Protein AF-A0A2E0R3R7-F1 (afdb_monomer_lite)

pLDDT: mean 83.74, std 18.18, range [41.03, 98.75]

Foldseek 3Di:
DDCPDDPPQADDDQWDQDPPPRAIWGWDDDADPVHDDFQDWTWTAGPPPRDIDIDTRHDPVRVPCPVPVVVVVVVVVVVVVVVVVVD

Sequence (87 aa):
MLDYARFSSMEVPETIVCVDCGQPARLLSFPPEEGWEVGDIVAYRCSGCNDRWDLVVAGEDENQATDSVSAEARAILEQRVRDQREA

Secondary structure (DSSP, 8-state):
-------------SEEE-TTT-SEEEE-SPPPTT---TT-EEEEEETTT--EEEEE---GGGGS-TT-HHHHHHHHHHHHHHHHHH-

Structure (mmCIF, N/CA/C/O backbone):
data_AF-A0A2E0R3R7-F1
#
_entry.id   AF-A0A2E0R3R7-F1
#
loop_
_atom_site.group_PDB
_atom_site.id
_atom_site.type_symbol
_atom_site.label_atom_id
_atom_site.label_alt_id
_atom_site.label_comp_id
_atom_site.label_asym_id
_atom_site.label_entity_id
_atom_site.label_seq_id
_atom_site.pdbx_PDB_ins_code
_atom_site.Cartn_x
_atom_site.Cartn_y
_atom_site.Cartn_z
_atom_site.occupancy
_atom_site.B_iso_or_equiv
_atom_site.auth_seq_id
_atom_site.auth_comp_id
_atom_site.auth_asym_id
_atom_site.auth_atom_id
_atom_site.pdbx_PDB_model_num
ATOM 1 N N . MET A 1 1 ? -15.809 -11.028 -31.019 1.00 41.03 1 MET A N 1
ATOM 2 C CA . MET A 1 1 ? -15.125 -9.732 -31.168 1.00 41.03 1 MET A CA 1
ATOM 3 C C . MET A 1 1 ? -14.536 -9.458 -29.803 1.00 41.03 1 MET A C 1
ATOM 5 O O . MET A 1 1 ? -15.287 -9.115 -28.910 1.00 41.03 1 MET A O 1
ATOM 9 N N . LEU A 1 2 ? -13.285 -9.872 -29.591 1.00 42.66 2 LEU A N 1
ATOM 10 C CA . LEU A 1 2 ? -12.624 -9.768 -28.290 1.00 42.66 2 LEU A CA 1
ATOM 11 C C . LEU A 1 2 ? -12.362 -8.284 -28.032 1.00 42.66 2 LEU A C 1
ATOM 13 O O . LEU A 1 2 ? -11.653 -7.662 -28.824 1.00 42.66 2 LEU A O 1
ATOM 17 N N . ASP A 1 3 ? -12.966 -7.738 -26.978 1.00 47.25 3 ASP A N 1
ATOM 18 C CA . ASP A 1 3 ? -12.722 -6.387 -26.472 1.00 47.25 3 ASP A CA 1
ATOM 19 C C . ASP A 1 3 ? -11.285 -6.295 -25.937 1.00 47.25 3 ASP A C 1
ATOM 21 O O . ASP A 1 3 ? -11.017 -6.347 -24.743 1.00 47.25 3 ASP A O 1
ATOM 25 N N . TYR A 1 4 ? -10.327 -6.212 -26.858 1.00 52.84 4 TYR A N 1
ATOM 26 C CA . TYR A 1 4 ? -8.908 -6.003 -26.586 1.00 52.84 4 TYR A CA 1
ATOM 27 C C . TYR A 1 4 ? -8.635 -4.499 -26.493 1.00 52.84 4 TYR A C 1
ATOM 29 O O . TYR A 1 4 ? -7.885 -3.925 -27.281 1.00 52.84 4 TYR A O 1
ATOM 37 N N . ALA A 1 5 ? -9.324 -3.821 -25.580 1.00 45.78 5 ALA A N 1
ATOM 38 C CA . ALA A 1 5 ? -9.196 -2.384 -25.414 1.00 45.78 5 ALA A CA 1
ATOM 39 C C . ALA A 1 5 ? -9.143 -2.028 -23.933 1.00 45.78 5 ALA A C 1
ATOM 41 O O . ALA A 1 5 ? -10.155 -1.669 -23.340 1.00 45.78 5 AL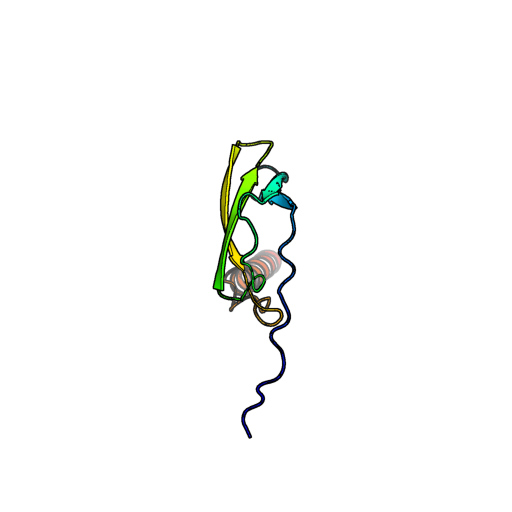A A O 1
ATOM 42 N N . ARG A 1 6 ? -7.919 -2.082 -23.386 1.00 46.50 6 ARG A N 1
ATOM 43 C CA . ARG A 1 6 ? -7.201 -0.948 -22.769 1.00 46.50 6 ARG A CA 1
ATOM 44 C C . ARG A 1 6 ? -6.351 -1.458 -21.599 1.00 46.50 6 ARG A C 1
ATOM 46 O O . ARG A 1 6 ? -6.843 -1.587 -20.488 1.00 46.50 6 ARG A O 1
ATOM 53 N N . PHE A 1 7 ? -5.062 -1.705 -21.845 1.00 43.50 7 PHE A N 1
ATOM 54 C CA . PHE A 1 7 ? -4.068 -1.721 -20.768 1.00 43.50 7 PHE A CA 1
ATOM 55 C C . PHE A 1 7 ? -3.949 -0.282 -20.252 1.00 43.50 7 PHE A C 1
ATOM 57 O O . PHE A 1 7 ? -3.169 0.520 -20.766 1.00 43.50 7 PHE A O 1
ATOM 64 N N . SER A 1 8 ? -4.826 0.100 -19.323 1.00 52.00 8 SER A N 1
ATOM 65 C CA . SER A 1 8 ? -4.603 1.288 -18.506 1.00 52.00 8 SER A CA 1
ATOM 66 C C . SER A 1 8 ? -3.486 0.924 -17.539 1.00 52.00 8 SER A C 1
ATOM 68 O O . SER A 1 8 ? -3.713 0.144 -16.621 1.00 52.00 8 SER A O 1
ATOM 70 N N . SER A 1 9 ? -2.285 1.456 -17.777 1.00 58.88 9 SER A N 1
ATOM 71 C CA . SER A 1 9 ? -1.219 1.501 -16.770 1.00 58.88 9 SER A CA 1
ATOM 72 C C . SER A 1 9 ? -1.826 1.906 -15.427 1.00 58.88 9 SER A C 1
ATOM 74 O O . SER A 1 9 ? -2.505 2.936 -15.346 1.00 58.88 9 SER A O 1
ATOM 76 N N . MET A 1 10 ? -1.652 1.061 -14.413 1.00 73.12 10 MET A N 1
ATOM 77 C CA . MET A 1 10 ? -2.244 1.294 -13.106 1.00 73.12 10 MET A CA 1
ATOM 78 C C . MET A 1 10 ? -1.401 2.291 -12.309 1.00 73.12 10 MET A C 1
ATOM 80 O O . MET A 1 10 ? -0.177 2.173 -12.229 1.00 73.12 10 MET A O 1
ATOM 84 N N . GLU A 1 11 ? -2.046 3.286 -11.699 1.00 83.56 11 GLU A N 1
ATOM 85 C CA . GLU A 1 11 ? -1.347 4.271 -10.873 1.00 83.56 11 GLU A CA 1
ATOM 86 C C . GLU A 1 11 ? -1.142 3.711 -9.458 1.00 83.56 11 GLU A C 1
ATOM 88 O O . GLU A 1 11 ? -2.009 3.804 -8.589 1.00 83.56 11 GLU A O 1
ATOM 93 N N . VAL A 1 12 ? 0.018 3.090 -9.229 1.00 92.19 12 VAL A N 1
ATOM 94 C CA . VAL A 1 12 ? 0.444 2.673 -7.888 1.00 92.19 12 VAL A CA 1
ATOM 95 C C . VAL A 1 12 ? 0.950 3.902 -7.123 1.00 92.19 12 VAL A C 1
ATOM 97 O O . VAL A 1 12 ? 1.883 4.563 -7.589 1.00 92.19 12 VAL A O 1
ATOM 100 N N . PRO A 1 13 ? 0.390 4.222 -5.942 1.00 94.38 13 PRO A N 1
ATOM 101 C CA . PRO A 1 13 ? 0.771 5.420 -5.205 1.00 94.38 13 PRO A CA 1
ATOM 102 C C . PRO A 1 13 ? 2.188 5.307 -4.628 1.00 94.38 13 PRO A C 1
ATOM 104 O O . PRO A 1 13 ? 2.573 4.295 -4.061 1.00 94.38 13 PRO A O 1
ATOM 107 N N . GLU A 1 14 ? 2.969 6.386 -4.657 1.00 96.44 14 GLU A N 1
ATOM 108 C CA . GLU A 1 14 ? 4.312 6.377 -4.050 1.00 96.44 14 GLU A CA 1
ATOM 109 C C . GLU A 1 14 ? 4.284 6.269 -2.514 1.00 96.44 14 GLU A C 1
ATOM 111 O O . GLU A 1 14 ? 5.285 5.928 -1.877 1.00 96.44 14 GLU A O 1
ATOM 116 N N . THR A 1 15 ? 3.157 6.624 -1.889 1.00 97.56 15 THR A N 1
ATOM 117 C CA . THR A 1 15 ? 2.986 6.643 -0.433 1.00 97.56 15 THR A CA 1
ATOM 118 C C . THR A 1 15 ? 1.600 6.153 -0.034 1.00 97.56 15 THR A C 1
ATOM 120 O O . THR A 1 15 ? 0.594 6.610 -0.571 1.00 97.56 15 THR A O 1
ATOM 123 N N . ILE A 1 16 ? 1.558 5.285 0.976 1.00 96.94 16 ILE A N 1
ATOM 124 C CA . ILE A 1 16 ? 0.335 4.817 1.639 1.00 96.94 16 ILE A CA 1
ATOM 125 C C . ILE A 1 16 ? 0.384 5.122 3.141 1.00 96.94 16 ILE A C 1
ATOM 127 O O . ILE A 1 16 ? 1.431 5.472 3.693 1.00 96.94 16 ILE A O 1
ATOM 131 N N . VAL A 1 17 ? -0.749 4.958 3.821 1.00 98.06 17 VAL A N 1
ATOM 132 C CA . VAL A 1 17 ? -0.821 4.996 5.288 1.00 98.06 17 VAL A CA 1
ATOM 133 C C . VAL A 1 17 ? -0.554 3.595 5.833 1.00 98.06 17 VAL A C 1
ATOM 135 O O . VAL A 1 17 ? -1.189 2.634 5.408 1.00 98.06 17 VAL A O 1
ATOM 138 N N . CYS A 1 18 ? 0.378 3.466 6.777 1.00 97.81 18 CYS A N 1
ATOM 139 C CA . CYS A 1 18 ? 0.635 2.195 7.448 1.00 97.81 18 CYS A CA 1
ATOM 140 C C . CYS A 1 18 ? -0.571 1.781 8.304 1.00 97.81 18 CYS A C 1
ATOM 142 O O . CYS A 1 18 ? -0.995 2.548 9.169 1.00 97.81 18 CYS A O 1
ATOM 144 N N . VAL A 1 19 ? -1.079 0.562 8.107 1.00 96.38 19 VAL A N 1
ATOM 145 C CA . VAL A 1 19 ? -2.224 0.033 8.869 1.00 96.38 19 VAL A CA 1
ATOM 146 C C . VAL A 1 19 ? -1.906 -0.162 10.357 1.00 96.38 19 VAL A C 1
ATOM 148 O O . VAL A 1 19 ? -2.788 0.019 11.191 1.00 96.38 19 VAL A O 1
ATOM 151 N N . ASP A 1 20 ? -0.642 -0.430 10.700 1.00 97.31 20 ASP A N 1
ATOM 152 C CA . ASP A 1 20 ? -0.248 -0.720 12.085 1.00 97.31 20 ASP A CA 1
ATOM 153 C C . ASP A 1 20 ? 0.001 0.535 12.929 1.00 97.31 20 ASP A C 1
ATOM 155 O O . ASP A 1 20 ? -0.330 0.563 14.113 1.00 97.31 20 ASP A O 1
ATOM 159 N N . CYS A 1 21 ? 0.598 1.587 12.356 1.00 98.12 21 CYS A N 1
ATOM 160 C CA . CYS A 1 21 ? 1.022 2.765 13.131 1.00 98.12 21 CYS A CA 1
ATOM 161 C C . CYS A 1 21 ? 0.536 4.112 12.581 1.00 98.12 21 CYS A C 1
ATOM 163 O O . CYS A 1 21 ? 0.846 5.159 13.154 1.00 98.12 21 CYS A O 1
ATOM 165 N N . GLY A 1 22 ? -0.190 4.114 11.460 1.00 97.81 22 GLY A N 1
ATOM 166 C CA . GLY A 1 22 ? -0.744 5.318 10.835 1.00 97.81 22 GLY A CA 1
ATOM 167 C C . GLY A 1 22 ? 0.284 6.269 10.211 1.00 97.81 22 GLY A C 1
ATOM 168 O O . GLY A 1 22 ? -0.102 7.266 9.606 1.00 97.81 22 GLY A O 1
ATOM 169 N N . GLN A 1 23 ? 1.587 5.997 10.337 1.00 98.44 23 GLN A N 1
ATOM 170 C CA . GLN A 1 23 ? 2.635 6.799 9.704 1.00 98.44 23 GLN A CA 1
ATOM 171 C C . GLN A 1 23 ? 2.765 6.474 8.204 1.00 98.44 23 GLN A C 1
ATOM 173 O O . GLN A 1 23 ? 2.376 5.383 7.776 1.00 98.44 23 GLN A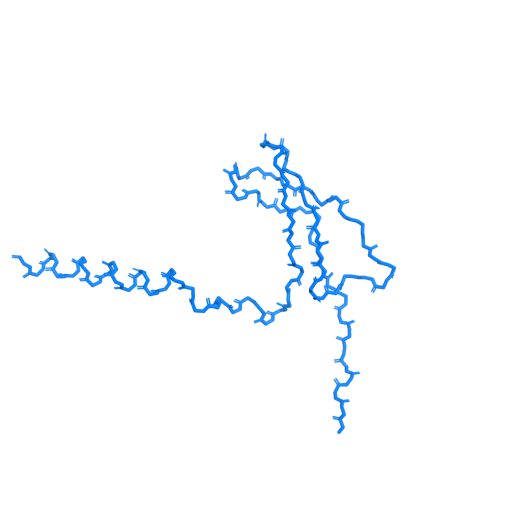 O 1
ATOM 178 N N . PRO A 1 24 ? 3.345 7.378 7.393 1.00 98.62 24 PRO A N 1
ATOM 179 C CA . PRO A 1 24 ? 3.547 7.132 5.968 1.00 98.62 24 PRO A CA 1
ATOM 180 C C . PRO A 1 24 ? 4.435 5.908 5.697 1.00 98.62 24 PRO A C 1
ATOM 182 O O . PRO A 1 24 ? 5.482 5.728 6.324 1.00 98.62 24 PRO A O 1
ATOM 185 N N . ALA A 1 25 ? 4.052 5.091 4.720 1.00 98.69 25 ALA A N 1
ATOM 186 C CA . ALA A 1 25 ? 4.894 4.051 4.144 1.00 98.69 25 ALA A CA 1
ATOM 187 C C . ALA A 1 25 ? 5.180 4.367 2.677 1.00 98.69 25 ALA A C 1
ATOM 189 O O . ALA A 1 25 ? 4.262 4.694 1.929 1.00 98.69 25 ALA A O 1
ATOM 190 N N . ARG A 1 26 ? 6.454 4.299 2.277 1.00 98.31 26 ARG A N 1
ATOM 191 C CA . ARG A 1 26 ? 6.893 4.650 0.918 1.00 98.31 26 ARG A CA 1
ATOM 192 C C . ARG A 1 26 ? 7.149 3.419 0.069 1.00 98.31 26 ARG A C 1
ATOM 194 O O . ARG A 1 26 ? 7.650 2.419 0.589 1.00 98.31 26 ARG A O 1
ATOM 201 N N . LEU A 1 27 ? 6.823 3.536 -1.214 1.00 98.25 27 LEU A N 1
ATOM 202 C CA . LEU A 1 27 ? 7.043 2.512 -2.225 1.00 98.25 27 LEU A CA 1
ATOM 203 C C . LEU A 1 27 ? 8.544 2.214 -2.366 1.00 98.25 27 LEU A C 1
ATOM 205 O O . LEU A 1 27 ? 9.376 3.120 -2.408 1.00 98.25 27 LEU A O 1
ATOM 209 N N . LEU A 1 28 ? 8.880 0.928 -2.407 1.00 98.00 28 LEU A N 1
ATOM 210 C CA . LEU A 1 28 ? 10.229 0.407 -2.627 1.00 98.00 28 LEU A CA 1
ATOM 211 C C . LEU A 1 28 ? 10.384 -0.254 -3.998 1.00 98.00 28 LEU A C 1
ATOM 213 O O . LEU A 1 28 ? 11.500 -0.319 -4.510 1.00 98.00 28 LEU A O 1
ATOM 217 N N . SER A 1 29 ? 9.296 -0.782 -4.564 1.00 96.69 29 SER A N 1
ATOM 218 C CA . SER A 1 29 ? 9.316 -1.408 -5.886 1.00 96.69 29 SER A CA 1
ATOM 219 C C . SER A 1 29 ? 9.433 -0.357 -6.988 1.00 96.69 29 SER A C 1
ATOM 221 O O . SER A 1 29 ? 8.835 0.714 -6.904 1.00 96.69 29 SER A O 1
ATOM 223 N N . PHE A 1 30 ? 10.177 -0.684 -8.042 1.00 94.38 30 PHE A N 1
ATOM 224 C CA . PHE A 1 30 ? 10.256 0.136 -9.249 1.00 94.38 30 PHE A CA 1
ATOM 225 C C . PHE A 1 30 ? 9.231 -0.342 -10.277 1.00 94.38 30 PHE A C 1
ATOM 227 O O . PHE A 1 30 ? 9.050 -1.556 -10.391 1.00 94.38 30 PHE A O 1
ATOM 234 N N . PRO A 1 31 ? 8.592 0.578 -11.023 1.00 91.50 31 PRO A N 1
ATOM 235 C CA . PRO A 1 31 ? 7.660 0.200 -12.076 1.00 91.50 31 PRO A CA 1
ATOM 236 C C . PRO A 1 31 ? 8.357 -0.637 -13.160 1.00 91.50 31 PRO A C 1
ATOM 238 O O . PRO A 1 31 ? 9.490 -0.309 -13.533 1.00 91.50 31 PRO A O 1
ATOM 241 N N . PRO A 1 32 ? 7.697 -1.689 -13.679 1.00 91.44 32 PRO A N 1
ATOM 242 C CA . PRO A 1 32 ? 8.120 -2.377 -14.892 1.00 91.44 32 PRO A CA 1
ATOM 243 C C . PRO A 1 32 ? 8.172 -1.415 -16.084 1.00 91.44 32 PRO A C 1
ATOM 245 O O . PRO A 1 32 ? 7.533 -0.361 -16.074 1.00 91.44 32 PRO A O 1
ATOM 248 N N . GLU A 1 33 ? 8.903 -1.786 -17.139 1.00 90.88 33 GLU A N 1
ATOM 249 C CA . GLU A 1 33 ? 9.030 -0.952 -18.349 1.00 90.88 33 GLU A CA 1
ATOM 250 C C . GLU A 1 33 ? 7.671 -0.655 -19.004 1.00 90.88 33 GLU A C 1
ATOM 252 O O . GLU A 1 33 ? 7.462 0.429 -19.548 1.00 90.88 33 GLU A O 1
ATOM 257 N N . GLU A 1 34 ? 6.741 -1.603 -18.913 1.00 89.12 34 GLU A N 1
ATOM 258 C CA . GLU A 1 34 ? 5.394 -1.536 -19.489 1.00 89.12 34 GLU A CA 1
ATOM 259 C C . GLU A 1 34 ? 4.371 -0.877 -18.539 1.00 89.12 34 GLU A C 1
ATOM 261 O O . GLU A 1 34 ? 3.231 -0.624 -18.929 1.00 89.12 34 GLU A O 1
ATOM 266 N N . GLY A 1 35 ? 4.794 -0.514 -17.323 1.00 91.00 35 GLY A N 1
ATOM 267 C CA . GLY A 1 35 ? 3.930 -0.026 -16.249 1.00 91.00 35 GLY A CA 1
ATOM 268 C C . GLY A 1 35 ? 3.449 -1.142 -15.321 1.00 91.00 35 GLY A C 1
ATOM 269 O O . GLY A 1 35 ? 3.880 -2.285 -15.429 1.00 91.00 35 GLY A O 1
ATOM 270 N N . TRP A 1 36 ? 2.591 -0.784 -14.366 1.00 92.25 36 TRP A N 1
ATOM 271 C CA . TRP A 1 36 ? 2.003 -1.735 -13.422 1.00 92.25 36 TRP A CA 1
ATOM 272 C C . TRP A 1 36 ? 0.773 -2.419 -14.006 1.00 92.25 36 TRP A C 1
ATOM 274 O O . TRP A 1 36 ? -0.075 -1.753 -14.612 1.00 92.25 36 TRP A O 1
ATOM 284 N N . GLU A 1 37 ? 0.638 -3.712 -13.726 1.00 92.06 37 GLU A N 1
ATOM 285 C CA . GLU A 1 37 ? -0.515 -4.530 -14.089 1.00 92.06 37 GLU A CA 1
ATOM 286 C C . GLU A 1 37 ? -1.255 -5.055 -12.849 1.00 92.06 37 GLU A C 1
ATOM 288 O O . GLU A 1 37 ? -0.698 -5.182 -11.757 1.00 92.06 37 GLU A O 1
ATOM 293 N N . VAL A 1 38 ? -2.542 -5.378 -13.009 1.00 90.38 38 VAL A N 1
ATOM 294 C CA . VAL A 1 38 ? -3.327 -6.021 -11.944 1.00 90.38 38 VAL A CA 1
ATOM 295 C C . VAL A 1 38 ? -2.728 -7.390 -11.624 1.00 90.38 38 VAL A C 1
ATOM 297 O O . VAL A 1 38 ? -2.473 -8.194 -12.519 1.00 90.38 38 VAL A O 1
ATOM 300 N N . GLY A 1 39 ? -2.537 -7.667 -10.337 1.00 89.94 39 GLY A N 1
ATOM 301 C CA . GLY A 1 39 ? -1.882 -8.876 -9.846 1.00 89.94 39 GLY A CA 1
ATOM 302 C C . GLY A 1 39 ? -0.397 -8.699 -9.525 1.00 89.94 39 GLY A C 1
ATOM 303 O O . GLY A 1 39 ? 0.151 -9.534 -8.801 1.00 89.94 39 GLY A O 1
ATOM 304 N N . ASP A 1 40 ? 0.244 -7.617 -9.984 1.00 94.00 40 ASP A N 1
ATOM 305 C CA . ASP A 1 40 ? 1.620 -7.299 -9.595 1.00 94.00 40 ASP A CA 1
ATOM 306 C C . ASP A 1 40 ? 1.738 -7.096 -8.083 1.00 94.00 40 ASP A C 1
ATOM 308 O O . ASP A 1 40 ? 0.802 -6.651 -7.417 1.00 94.00 40 ASP A O 1
ATOM 312 N N . ILE A 1 41 ? 2.915 -7.390 -7.526 1.00 95.75 41 ILE A N 1
ATOM 313 C CA . ILE A 1 41 ? 3.197 -7.193 -6.100 1.00 95.75 41 ILE A CA 1
ATOM 314 C C . ILE A 1 41 ? 4.147 -6.014 -5.919 1.00 95.75 41 ILE A C 1
ATOM 316 O O . ILE A 1 41 ? 5.271 -6.001 -6.427 1.00 95.75 41 ILE A O 1
ATOM 320 N N . VAL A 1 42 ? 3.718 -5.052 -5.108 1.00 97.19 42 VAL A N 1
ATOM 321 C CA . VAL A 1 42 ? 4.487 -3.858 -4.762 1.00 97.19 42 VAL A CA 1
ATOM 322 C C . VAL A 1 42 ? 4.826 -3.832 -3.277 1.00 97.19 42 VAL A C 1
ATOM 324 O O . VAL A 1 42 ? 3.994 -4.131 -2.421 1.00 97.19 42 VAL A O 1
ATOM 327 N N . ALA A 1 43 ? 6.067 -3.466 -2.962 1.00 98.25 43 ALA A N 1
ATOM 328 C CA . ALA A 1 43 ? 6.569 -3.425 -1.597 1.00 98.25 43 ALA A CA 1
ATOM 329 C C . ALA A 1 43 ? 6.610 -1.988 -1.071 1.00 98.25 43 ALA A C 1
ATOM 331 O O . ALA A 1 43 ? 7.141 -1.100 -1.734 1.00 98.25 43 ALA A O 1
ATOM 332 N N . TYR A 1 44 ? 6.143 -1.774 0.157 1.00 98.56 44 TYR A N 1
ATOM 333 C CA . TYR A 1 44 ? 6.240 -0.510 0.888 1.00 98.56 44 TYR A CA 1
ATOM 334 C C . TYR A 1 44 ? 6.992 -0.697 2.202 1.00 98.56 44 TYR A C 1
ATOM 336 O O . TYR A 1 44 ? 6.961 -1.771 2.804 1.00 98.56 44 TYR A O 1
ATOM 344 N N . ARG A 1 45 ? 7.628 0.371 2.694 1.00 98.50 45 ARG A N 1
ATOM 345 C CA . ARG A 1 45 ? 8.242 0.410 4.030 1.00 98.50 45 ARG A CA 1
ATOM 346 C C . ARG A 1 45 ? 7.788 1.624 4.821 1.00 98.50 45 ARG A C 1
ATOM 348 O O . ARG A 1 45 ? 7.875 2.755 4.341 1.00 98.50 45 ARG A O 1
ATOM 355 N N . CYS A 1 46 ? 7.321 1.379 6.042 1.00 98.75 46 CYS A N 1
ATOM 356 C CA . CYS A 1 46 ? 6.851 2.424 6.943 1.00 98.75 46 CYS A CA 1
ATOM 357 C C . CYS A 1 46 ? 8.010 3.234 7.541 1.00 98.75 46 CYS A C 1
ATOM 359 O O . CYS A 1 46 ? 9.004 2.664 7.987 1.00 98.75 46 CYS A O 1
ATOM 361 N N . SER A 1 47 ? 7.863 4.560 7.614 1.00 98.19 47 SER A N 1
ATOM 362 C CA . SER A 1 47 ? 8.822 5.441 8.296 1.00 98.19 47 SER A CA 1
ATOM 363 C C . SER A 1 47 ? 8.711 5.415 9.826 1.00 98.19 47 SER A C 1
ATOM 365 O O . SER A 1 47 ? 9.646 5.835 10.503 1.00 98.19 47 SER A O 1
ATOM 367 N N . GLY A 1 48 ? 7.578 4.954 10.367 1.00 98.25 48 GLY A N 1
ATOM 368 C CA . GLY A 1 48 ? 7.301 4.903 11.803 1.00 98.25 48 GLY A CA 1
ATOM 369 C C . GLY A 1 48 ? 7.724 3.588 12.453 1.00 98.25 48 GLY A C 1
ATOM 370 O O . GLY A 1 48 ? 8.612 3.576 13.300 1.00 98.25 48 GLY A O 1
ATOM 371 N N . CYS A 1 49 ? 7.091 2.477 12.062 1.00 98.25 49 CYS A N 1
ATOM 372 C CA . CYS A 1 49 ? 7.350 1.157 12.656 1.00 98.25 49 CYS A CA 1
ATOM 373 C C . CYS A 1 49 ? 8.445 0.351 11.942 1.00 98.25 49 CYS A C 1
ATOM 375 O O . CYS A 1 49 ? 8.896 -0.657 12.472 1.00 98.25 49 CYS A O 1
ATOM 377 N N . ASN A 1 50 ? 8.903 0.797 10.766 1.00 97.88 50 ASN A N 1
ATOM 378 C 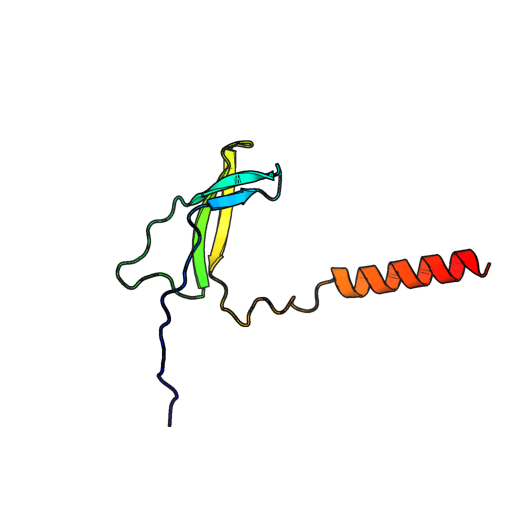CA . ASN A 1 50 ? 9.862 0.080 9.918 1.00 97.88 50 ASN A CA 1
ATOM 379 C C . ASN A 1 50 ? 9.383 -1.303 9.422 1.00 97.88 50 ASN A C 1
ATOM 381 O O . ASN A 1 50 ? 10.176 -2.072 8.870 1.00 97.88 50 ASN A O 1
ATOM 385 N N . ASP A 1 51 ? 8.090 -1.600 9.546 1.00 97.94 51 ASP A N 1
ATOM 386 C CA . ASP A 1 51 ? 7.495 -2.783 8.932 1.00 97.94 51 ASP A CA 1
ATOM 387 C C . ASP A 1 51 ? 7.396 -2.635 7.410 1.00 97.94 51 ASP A C 1
ATOM 389 O O . ASP A 1 51 ? 7.456 -1.530 6.845 1.00 97.94 51 ASP A O 1
ATOM 393 N N . ARG A 1 52 ? 7.284 -3.788 6.747 1.00 97.94 52 ARG A N 1
ATOM 394 C CA . ARG A 1 52 ? 7.167 -3.926 5.295 1.00 97.94 52 ARG A CA 1
ATOM 395 C C . ARG A 1 52 ? 5.789 -4.467 4.939 1.00 97.94 52 ARG A C 1
ATOM 397 O O . ARG A 1 52 ? 5.330 -5.419 5.560 1.00 97.94 52 ARG A O 1
ATOM 404 N N . TRP A 1 53 ? 5.213 -3.911 3.880 1.00 97.56 53 TRP A N 1
ATOM 405 C CA . TRP A 1 53 ? 3.946 -4.352 3.306 1.00 97.56 53 TRP A CA 1
ATOM 406 C C . TRP A 1 53 ? 4.156 -4.767 1.858 1.00 97.56 53 TRP A C 1
ATOM 408 O O . TRP A 1 53 ? 4.697 -3.984 1.083 1.00 97.56 53 TRP A O 1
ATOM 418 N N . ASP A 1 54 ? 3.727 -5.972 1.501 1.00 97.25 54 ASP A N 1
ATOM 419 C CA . ASP A 1 54 ? 3.678 -6.459 0.124 1.00 97.25 54 ASP A CA 1
ATOM 420 C C . ASP A 1 54 ? 2.206 -6.509 -0.292 1.00 97.25 54 ASP A C 1
ATOM 422 O O . ASP A 1 54 ? 1.419 -7.260 0.285 1.00 97.25 54 ASP A O 1
ATOM 426 N N . LEU A 1 55 ? 1.821 -5.647 -1.231 1.00 94.50 55 LEU A N 1
ATOM 427 C CA . LEU A 1 55 ? 0.435 -5.449 -1.646 1.00 94.50 55 LEU A CA 1
ATOM 428 C C . LEU A 1 55 ? 0.269 -5.841 -3.108 1.00 94.50 55 LEU A C 1
ATOM 430 O O . LEU A 1 55 ? 1.138 -5.554 -3.929 1.00 94.50 55 LEU A O 1
ATOM 434 N N . VAL A 1 56 ? -0.859 -6.473 -3.418 1.00 93.94 56 VAL A N 1
ATOM 435 C CA . VAL A 1 56 ? -1.246 -6.790 -4.794 1.00 93.94 56 VAL A CA 1
ATOM 436 C C . VAL A 1 56 ? -1.883 -5.551 -5.421 1.00 93.94 56 VAL A C 1
ATOM 438 O O . VAL A 1 56 ? -2.743 -4.919 -4.806 1.00 93.94 56 VAL A O 1
ATOM 441 N N . VAL A 1 57 ? -1.464 -5.204 -6.634 1.00 91.56 57 VAL A N 1
ATOM 442 C CA . VAL A 1 57 ? -2.102 -4.180 -7.462 1.00 91.56 57 VAL A CA 1
ATOM 443 C C . VAL A 1 57 ? -3.481 -4.710 -7.866 1.00 91.56 57 VAL A C 1
ATOM 445 O O . VAL A 1 57 ? -3.575 -5.677 -8.616 1.00 91.56 57 VAL A O 1
ATOM 448 N N . ALA A 1 58 ? -4.544 -4.128 -7.314 1.00 84.94 58 ALA A N 1
ATOM 449 C CA . ALA A 1 58 ? -5.926 -4.563 -7.527 1.00 84.94 58 ALA A CA 1
ATOM 450 C C . ALA A 1 58 ? -6.625 -3.663 -8.548 1.00 84.94 58 ALA A C 1
ATOM 452 O O . ALA A 1 58 ? -6.399 -2.460 -8.512 1.00 84.94 58 ALA A O 1
ATOM 453 N N . GLY A 1 59 ? -7.484 -4.214 -9.408 1.00 79.44 59 GLY A N 1
ATOM 454 C CA . GLY A 1 59 ? -8.220 -3.471 -10.441 1.00 79.44 59 GLY A CA 1
ATOM 455 C C . GLY A 1 59 ? -9.295 -2.511 -9.901 1.00 79.44 59 GLY A C 1
ATOM 456 O O . GLY A 1 59 ? -9.722 -2.612 -8.753 1.00 79.44 59 GLY A O 1
ATOM 457 N N . GLU A 1 60 ? -9.791 -1.594 -10.746 1.00 68.00 60 GLU A N 1
ATOM 458 C CA . GLU A 1 60 ? -10.810 -0.588 -10.367 1.00 68.00 60 GLU A CA 1
ATOM 459 C C . GLU A 1 60 ? -12.131 -1.212 -9.862 1.00 68.00 60 GLU A C 1
ATOM 461 O O . GLU A 1 60 ? -12.771 -0.662 -8.964 1.00 68.00 60 GLU A O 1
ATOM 466 N N . ASP A 1 61 ? -12.503 -2.393 -10.370 1.00 63.19 61 ASP A N 1
ATOM 467 C CA . ASP A 1 61 ? -13.698 -3.140 -9.949 1.00 63.19 61 ASP A CA 1
ATOM 468 C C . ASP A 1 61 ? -13.462 -4.051 -8.726 1.00 63.19 61 ASP A C 1
ATOM 470 O O . ASP A 1 61 ? -14.416 -4.553 -8.130 1.00 63.19 61 ASP A O 1
ATOM 474 N N . GLU A 1 62 ? -12.210 -4.252 -8.302 1.00 57.34 62 GLU A N 1
ATOM 475 C CA . GLU A 1 62 ? -11.856 -5.133 -7.177 1.00 57.34 62 GLU A CA 1
ATOM 476 C C . GLU A 1 62 ? -11.953 -4.439 -5.811 1.00 57.34 62 GLU A C 1
ATOM 478 O O . GLU A 1 62 ? -11.789 -5.077 -4.772 1.00 57.34 62 GLU A O 1
ATOM 483 N N . ASN A 1 63 ? -12.330 -3.155 -5.777 1.00 53.66 63 ASN A N 1
ATOM 484 C CA . ASN A 1 63 ? -12.797 -2.508 -4.546 1.00 53.66 63 ASN A CA 1
ATOM 485 C C . ASN A 1 63 ? -14.247 -2.896 -4.186 1.00 53.66 63 ASN A C 1
ATOM 487 O O . ASN A 1 63 ? -14.873 -2.309 -3.299 1.00 53.66 63 ASN A O 1
ATOM 491 N N . GLN A 1 64 ? -14.812 -3.896 -4.866 1.00 50.59 64 GLN A N 1
ATOM 492 C CA . GLN A 1 64 ? -15.919 -4.655 -4.312 1.00 50.59 64 GLN A CA 1
ATOM 493 C C . GLN A 1 64 ? -15.389 -5.373 -3.077 1.00 50.59 64 GLN A C 1
ATOM 495 O O . GLN A 1 64 ? -14.659 -6.354 -3.189 1.00 50.59 64 GLN A O 1
ATOM 500 N N . ALA A 1 65 ? -15.735 -4.853 -1.898 1.00 50.28 65 ALA A N 1
ATOM 501 C CA . ALA A 1 65 ? -15.553 -5.533 -0.627 1.00 50.28 65 ALA A CA 1
ATOM 502 C C . ALA A 1 65 ? -16.127 -6.951 -0.758 1.00 50.28 65 ALA A C 1
ATOM 504 O O . ALA A 1 65 ? -17.333 -7.144 -0.623 1.00 50.28 65 ALA A O 1
ATOM 505 N N . THR A 1 66 ? -15.273 -7.917 -1.113 1.00 49.38 66 THR A N 1
ATOM 506 C CA . THR A 1 66 ? -15.645 -9.324 -1.256 1.00 49.38 66 THR A CA 1
ATOM 507 C C . THR A 1 66 ? -16.291 -9.723 0.050 1.00 49.38 66 THR A C 1
ATOM 509 O O . THR A 1 66 ? -15.622 -9.620 1.071 1.00 49.38 66 THR A O 1
ATOM 512 N N . ASP A 1 67 ? -17.597 -10.014 0.004 1.00 53.41 67 ASP A N 1
ATOM 513 C CA . ASP A 1 67 ? -18.522 -10.258 1.122 1.00 53.41 67 ASP A CA 1
ATOM 514 C C . ASP A 1 67 ? -17.847 -10.195 2.497 1.00 53.41 67 ASP A C 1
ATOM 516 O O . ASP A 1 67 ? -17.520 -11.201 3.133 1.00 53.41 67 ASP A O 1
ATOM 520 N N . SER A 1 68 ? -17.451 -8.980 2.884 1.00 53.25 68 SER A N 1
ATOM 521 C CA . SER A 1 68 ? -16.463 -8.879 3.948 1.00 53.25 68 SER A CA 1
ATOM 522 C C . SER A 1 68 ? -17.176 -9.258 5.231 1.00 53.25 68 SER A C 1
ATOM 524 O O . SER A 1 68 ? -18.247 -8.723 5.522 1.00 53.25 68 SER A O 1
ATOM 526 N N . VAL A 1 69 ? -16.581 -10.159 6.014 1.00 61.25 69 VAL A N 1
ATOM 527 C CA . VAL A 1 69 ? -17.110 -10.623 7.312 1.00 61.25 69 VAL A CA 1
ATOM 528 C C . VAL A 1 69 ? -17.520 -9.453 8.216 1.00 61.25 69 VAL A C 1
ATOM 530 O O . VAL A 1 69 ? -18.331 -9.612 9.119 1.00 61.25 69 VAL A O 1
ATOM 533 N N . SER A 1 70 ? -16.985 -8.256 7.968 1.00 67.69 70 SER A N 1
ATOM 534 C CA . SER A 1 70 ? -17.360 -7.001 8.610 1.00 67.69 70 SER A CA 1
ATOM 535 C C . SER A 1 70 ? -18.812 -6.573 8.360 1.00 67.69 70 SER A C 1
ATOM 537 O O . SER A 1 70 ? -19.421 -6.045 9.287 1.00 67.69 70 SER A O 1
ATOM 539 N N . ALA A 1 71 ? -19.403 -6.803 7.184 1.00 71.38 71 ALA A N 1
ATOM 540 C CA . ALA A 1 71 ? -20.802 -6.467 6.907 1.00 71.38 71 ALA A CA 1
ATOM 541 C C . ALA A 1 71 ? -21.762 -7.388 7.677 1.00 71.38 71 ALA A C 1
ATOM 543 O O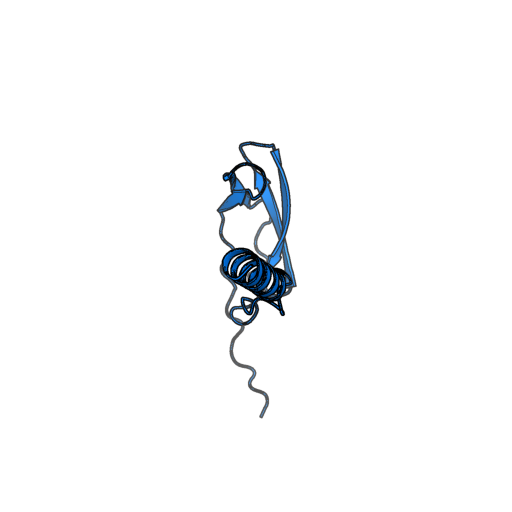 . ALA A 1 71 ? -22.634 -6.903 8.406 1.00 71.38 71 ALA A O 1
ATOM 544 N N . GLU A 1 72 ? -21.545 -8.704 7.597 1.00 79.44 72 GLU A N 1
ATOM 545 C CA . GLU A 1 72 ? -22.302 -9.694 8.372 1.00 79.44 72 GLU A CA 1
ATOM 546 C C . GLU A 1 72 ? -22.107 -9.491 9.882 1.00 79.44 72 GLU A C 1
ATOM 548 O O . GLU A 1 72 ? -23.077 -9.452 10.643 1.00 79.44 72 GLU A O 1
ATOM 553 N N . ALA A 1 73 ? -20.867 -9.272 10.334 1.00 83.25 73 ALA A N 1
ATOM 554 C CA . ALA A 1 73 ? -20.570 -9.010 11.739 1.00 83.25 73 ALA A CA 1
ATOM 555 C C . ALA A 1 73 ? -21.249 -7.731 12.244 1.00 83.25 73 ALA A C 1
ATOM 557 O O . ALA A 1 73 ? -21.780 -7.721 13.358 1.00 83.25 73 ALA A O 1
ATOM 558 N N . ARG A 1 74 ? -21.289 -6.663 11.435 1.00 84.50 74 ARG A N 1
ATOM 559 C CA . ARG A 1 74 ? -21.988 -5.421 11.790 1.00 84.50 74 ARG A CA 1
ATOM 560 C C . ARG A 1 74 ? -23.486 -5.667 11.969 1.00 84.50 74 ARG A C 1
ATOM 562 O O . ARG A 1 74 ? -24.041 -5.227 12.973 1.00 84.50 74 ARG A O 1
ATOM 569 N N . ALA A 1 75 ? -24.113 -6.431 11.074 1.00 88.25 75 ALA A N 1
ATOM 570 C CA . ALA A 1 75 ? -25.529 -6.788 11.182 1.00 88.25 75 ALA A CA 1
ATOM 571 C C . ALA A 1 75 ? -25.833 -7.625 12.442 1.00 88.25 75 ALA A C 1
ATOM 573 O O . ALA A 1 75 ? -26.809 -7.358 13.146 1.00 88.25 75 ALA A O 1
ATOM 574 N N . ILE A 1 76 ? -24.970 -8.593 12.776 1.00 91.06 76 ILE A N 1
ATOM 575 C CA . ILE A 1 76 ? -25.109 -9.418 13.989 1.00 91.06 76 ILE A CA 1
ATOM 576 C C . ILE A 1 76 ? -25.012 -8.559 15.255 1.00 91.06 76 ILE A C 1
ATOM 578 O O . ILE A 1 76 ? -25.805 -8.728 16.186 1.00 91.06 76 ILE A O 1
ATOM 582 N N . LEU A 1 77 ? -24.046 -7.639 15.310 1.00 90.94 77 LEU A N 1
ATOM 583 C CA . LEU A 1 77 ? -23.876 -6.740 16.453 1.00 90.94 77 LEU A CA 1
ATOM 584 C C . LEU A 1 77 ? -25.085 -5.814 16.623 1.00 90.94 77 LEU A C 1
ATOM 586 O O . LEU A 1 77 ? -25.574 -5.652 17.739 1.00 90.94 77 LEU A O 1
ATOM 590 N N . GLU A 1 78 ? -25.606 -5.258 15.530 1.00 94.88 78 GLU A N 1
ATOM 591 C CA . GLU A 1 78 ? -26.798 -4.405 15.557 1.00 94.88 78 GLU A CA 1
ATOM 592 C C . GLU A 1 78 ? -28.040 -5.148 16.060 1.00 94.88 78 GLU A C 1
ATOM 594 O O . GLU A 1 78 ? -28.800 -4.591 16.855 1.00 94.88 78 GLU A O 1
ATOM 599 N N . GLN A 1 79 ? -28.234 -6.405 15.648 1.00 94.62 79 GLN A N 1
ATOM 600 C CA . GLN A 1 79 ? -29.3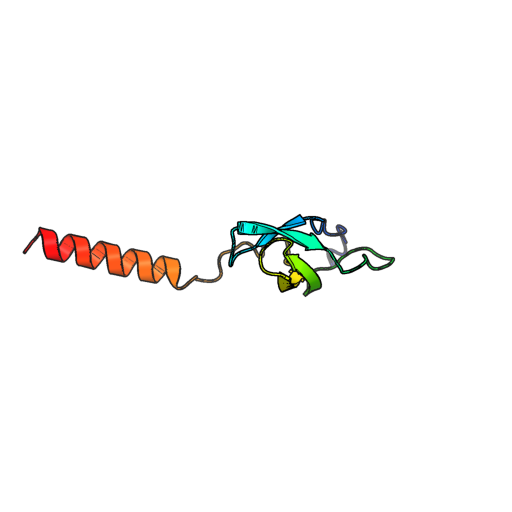51 -7.215 16.132 1.00 94.62 79 GLN A CA 1
ATOM 601 C C . GLN A 1 79 ? -29.253 -7.456 17.640 1.00 94.62 79 GLN A C 1
ATOM 603 O O . GLN A 1 79 ? -30.215 -7.207 18.359 1.00 94.62 79 GLN A O 1
ATOM 608 N N . ARG A 1 80 ? -28.072 -7.833 18.143 1.00 94.94 80 ARG A N 1
ATOM 609 C CA . ARG A 1 80 ? -27.862 -8.050 19.585 1.00 94.94 80 ARG A CA 1
ATOM 610 C C . ARG A 1 80 ? -28.139 -6.797 20.414 1.00 94.94 80 ARG A C 1
ATOM 612 O O . ARG A 1 80 ? -28.691 -6.898 21.504 1.00 94.94 80 ARG A O 1
ATOM 619 N N . VAL A 1 81 ? -27.766 -5.622 19.905 1.00 95.44 81 VAL A N 1
ATOM 620 C CA . VAL A 1 81 ? -28.051 -4.343 20.574 1.00 95.44 81 VAL A CA 1
ATOM 621 C C . VAL A 1 81 ? -29.554 -4.056 20.617 1.00 95.44 81 VAL A C 1
ATOM 623 O O . VAL A 1 81 ? -30.027 -3.532 21.624 1.00 95.44 81 VAL A O 1
ATOM 626 N N . ARG A 1 82 ? -30.311 -4.387 19.559 1.00 94.81 82 ARG A N 1
ATOM 627 C CA . ARG A 1 82 ? -31.781 -4.280 19.569 1.00 94.81 82 ARG A CA 1
ATOM 628 C C . ARG A 1 82 ? -32.391 -5.210 20.611 1.00 94.81 82 ARG A C 1
ATOM 630 O O . ARG A 1 82 ? -33.099 -4.730 21.488 1.00 94.81 82 ARG A O 1
ATOM 637 N N . ASP A 1 83 ? -32.023 -6.487 20.576 1.00 95.81 83 ASP A N 1
ATOM 638 C CA . ASP A 1 83 ? -32.567 -7.502 21.482 1.00 95.81 83 ASP A CA 1
ATOM 639 C C . ASP A 1 83 ? -32.313 -7.143 22.962 1.00 95.81 83 ASP A C 1
ATOM 641 O O . ASP A 1 83 ? -33.186 -7.311 23.805 1.00 95.81 83 ASP A O 1
ATOM 645 N N . GLN A 1 84 ? -31.142 -6.578 23.288 1.00 88.38 84 GLN A N 1
ATOM 646 C CA . GLN A 1 84 ? -30.820 -6.109 24.646 1.00 88.38 84 GLN A CA 1
ATOM 647 C C . GLN A 1 84 ? -31.616 -4.883 2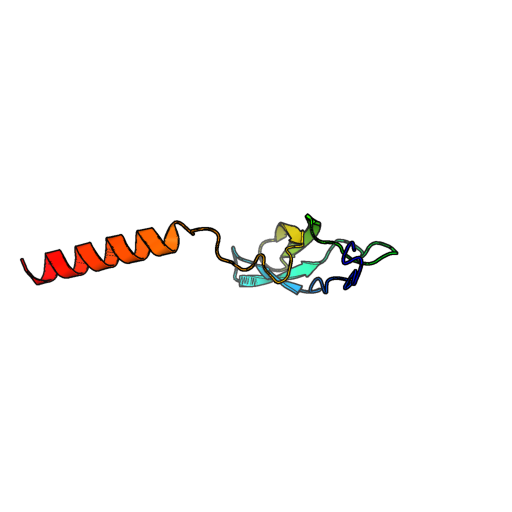5.103 1.00 88.38 84 GLN A C 1
ATOM 649 O O . GLN A 1 84 ? -31.734 -4.657 26.301 1.00 88.38 84 GLN A O 1
ATOM 654 N N . ARG A 1 85 ? -32.091 -4.048 24.175 1.00 90.69 85 ARG A N 1
ATOM 655 C CA . ARG A 1 85 ? -32.882 -2.848 24.493 1.00 90.69 85 ARG A CA 1
ATOM 656 C C . ARG A 1 85 ? -34.366 -3.151 24.656 1.00 90.69 85 ARG A C 1
ATOM 658 O O . ARG A 1 85 ? -35.075 -2.350 25.257 1.00 90.69 85 ARG A O 1
ATOM 665 N N . GLU A 1 86 ? -34.820 -4.251 24.068 1.00 90.00 86 GLU A N 1
ATOM 666 C CA . GLU A 1 86 ? -36.205 -4.720 24.119 1.00 90.00 86 GLU A CA 1
ATOM 667 C C . GLU A 1 86 ? -36.454 -5.722 25.264 1.00 90.00 86 GLU A C 1
ATOM 669 O O . GLU A 1 86 ? -37.608 -6.054 25.538 1.00 90.00 86 GLU A O 1
ATOM 674 N N . ALA A 1 87 ? -35.388 -6.168 25.938 1.00 70.00 87 ALA A N 1
ATOM 675 C CA . ALA A 1 87 ? -35.405 -7.000 27.145 1.00 70.00 87 ALA A CA 1
ATOM 676 C C . ALA A 1 87 ? -35.398 -6.158 28.432 1.00 70.00 87 ALA A C 1
ATOM 678 O O . ALA A 1 87 ? -36.059 -6.589 29.406 1.00 70.00 87 ALA A O 1
#

Radius of gyration: 19.37 Å; chains: 1; bounding box: 46×18×58 Å